Protein AF-G8TJG2-F1 (afdb_monomer_lite)

InterPro domains:
  IPR053842 Mobilization protein NikA-like [PF21983] (11-84)

Organism: Niastella koreensis (strain DSM 17620 / KACC 11465 / NBRC 106392 / GR20-10) (NCBI:txid700598)

pLDDT: mean 84.51, std 12.05, range [38.56, 97.81]

Foldseek 3Di:
DDDDDDDPVPDDPDDDDDDDDPVRVVVLCVVCVVVQHDSVQSCCCVVPVDDGPDRNQRPVSVLVVVLVVLVVLLVVLVVVQVVQQVVCVVVVHDRDGPVVSVVVNVVSVVVSVVSVVVVVVVVVPD

Structure (mmCIF, N/CA/C/O backbone):
data_AF-G8TJG2-F1
#
_entry.id   AF-G8TJG2-F1
#
loop_
_atom_site.group_PDB
_atom_site.id
_atom_site.type_symbol
_atom_site.label_atom_id
_atom_site.label_alt_id
_atom_site.label_comp_id
_atom_site.label_asym_id
_atom_site.label_entity_id
_atom_site.label_seq_id
_atom_site.pdbx_PDB_ins_code
_atom_site.Cartn_x
_atom_site.Cartn_y
_atom_site.Cartn_z
_atom_site.occupancy
_atom_site.B_iso_or_equiv
_atom_site.auth_seq_id
_atom_site.auth_comp_id
_atom_site.auth_asym_id
_atom_site.auth_atom_id
_atom_site.pdbx_PDB_model_num
ATOM 1 N N . MET A 1 1 ? -12.818 -5.438 -17.191 1.00 52.91 1 MET A N 1
ATOM 2 C CA . MET A 1 1 ? -14.215 -5.017 -17.452 1.00 52.91 1 MET A CA 1
ATOM 3 C C . MET A 1 1 ? -14.642 -3.986 -16.409 1.00 52.91 1 MET A C 1
ATOM 5 O O . MET A 1 1 ? -14.267 -4.161 -15.252 1.00 52.91 1 MET A O 1
ATOM 9 N N . PRO A 1 2 ? -15.375 -2.919 -16.771 1.00 50.09 2 PRO A N 1
ATOM 10 C CA . PRO A 1 2 ? -15.888 -1.941 -15.810 1.00 50.09 2 PRO A CA 1
ATOM 11 C C . PRO A 1 2 ? -16.964 -2.572 -14.91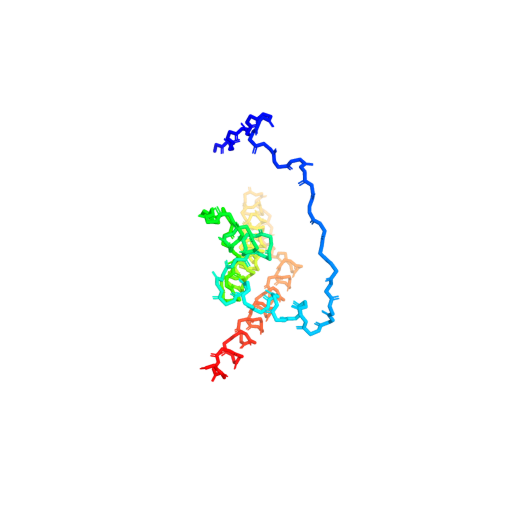9 1.00 50.09 2 PRO A C 1
ATOM 13 O O . PRO A 1 2 ? -17.775 -3.368 -15.389 1.00 50.09 2 PRO A O 1
ATOM 16 N N . ARG A 1 3 ? -16.999 -2.214 -13.631 1.00 64.50 3 ARG A N 1
ATOM 17 C CA . ARG A 1 3 ? -18.043 -2.693 -12.714 1.00 64.50 3 ARG A CA 1
ATOM 18 C C . ARG A 1 3 ? -19.400 -2.055 -13.077 1.00 64.50 3 ARG A C 1
ATOM 20 O O . ARG A 1 3 ? -19.438 -0.832 -13.231 1.00 64.50 3 ARG A O 1
ATOM 27 N N . PRO A 1 4 ? -20.506 -2.823 -13.152 1.00 76.94 4 PRO A N 1
ATOM 28 C CA . PRO A 1 4 ? -21.842 -2.279 -13.397 1.00 76.94 4 PRO A CA 1
ATOM 29 C C . PRO A 1 4 ? -22.214 -1.191 -12.381 1.00 76.94 4 PRO A C 1
ATOM 31 O O . PRO A 1 4 ? -21.943 -1.324 -11.182 1.00 76.94 4 PRO A O 1
ATOM 34 N N . ARG A 1 5 ? -22.834 -0.103 -12.854 1.00 70.69 5 ARG A N 1
ATOM 35 C CA . ARG A 1 5 ? -23.307 0.990 -11.992 1.00 70.69 5 ARG A CA 1
ATOM 36 C C . ARG A 1 5 ? -24.526 0.522 -11.192 1.00 70.69 5 ARG A C 1
ATOM 38 O O . ARG A 1 5 ? -25.422 -0.106 -11.741 1.00 70.69 5 ARG A O 1
ATOM 45 N N . LYS A 1 6 ? -24.576 0.845 -9.896 1.00 74.38 6 LYS A N 1
ATOM 46 C CA . LYS A 1 6 ? -25.753 0.564 -9.054 1.00 74.38 6 LYS A CA 1
ATOM 47 C C . LYS A 1 6 ? -26.956 1.407 -9.486 1.00 74.38 6 LYS A C 1
ATOM 49 O O . LYS A 1 6 ? -26.790 2.600 -9.747 1.00 74.38 6 LYS A O 1
ATOM 54 N N . HIS A 1 7 ? -28.150 0.810 -9.472 1.00 77.44 7 HIS A N 1
ATOM 55 C CA . HIS A 1 7 ? -29.415 1.532 -9.637 1.00 77.44 7 HIS A CA 1
ATOM 56 C C . HIS A 1 7 ? -29.604 2.593 -8.544 1.00 77.44 7 HIS A C 1
ATOM 58 O O . HIS A 1 7 ? -29.067 2.475 -7.441 1.00 77.44 7 HIS A O 1
ATOM 64 N N . HIS A 1 8 ? -30.368 3.647 -8.850 1.00 69.50 8 HIS A N 1
ATOM 65 C CA . HIS A 1 8 ? -30.545 4.791 -7.950 1.00 69.50 8 HIS A CA 1
ATOM 66 C C . HIS A 1 8 ? -31.189 4.401 -6.605 1.00 69.50 8 HIS A C 1
ATOM 68 O O . HIS A 1 8 ? -30.767 4.911 -5.570 1.00 69.50 8 HIS A O 1
ATOM 74 N N . THR A 1 9 ? -32.134 3.454 -6.616 1.00 73.25 9 THR A N 1
ATOM 75 C CA . THR A 1 9 ? -32.813 2.887 -5.434 1.00 73.25 9 THR A CA 1
ATOM 76 C C . THR A 1 9 ? -31.868 2.135 -4.499 1.00 73.25 9 THR A C 1
ATOM 78 O O . THR A 1 9 ? -32.108 2.062 -3.299 1.00 73.25 9 THR A O 1
ATOM 81 N N . ASP A 1 10 ? -30.755 1.628 -5.029 1.00 73.12 10 ASP A N 1
ATOM 82 C CA . ASP A 1 10 ? -29.746 0.861 -4.295 1.00 73.12 10 ASP A CA 1
ATOM 83 C C . ASP A 1 10 ? -28.623 1.735 -3.708 1.00 73.12 10 ASP A C 1
ATOM 85 O O . ASP A 1 10 ? -27.687 1.248 -3.052 1.00 73.12 10 ASP A O 1
ATOM 89 N N . ARG A 1 11 ? -28.672 3.050 -3.962 1.00 79.00 11 ARG A N 1
ATOM 90 C CA . ARG A 1 11 ? -27.707 4.009 -3.422 1.00 79.00 11 ARG A CA 1
ATOM 91 C C . ARG A 1 11 ? -28.132 4.436 -2.024 1.00 79.00 11 ARG A C 1
ATOM 93 O O . ARG A 1 11 ? -29.253 4.864 -1.778 1.00 79.00 11 ARG A O 1
ATOM 100 N N . ARG A 1 12 ? -27.182 4.382 -1.095 1.00 83.25 12 ARG A N 1
ATOM 101 C CA . ARG A 1 12 ? -27.368 4.862 0.277 1.00 83.25 12 ARG A CA 1
ATOM 102 C C . ARG A 1 12 ? -27.292 6.390 0.270 1.00 83.25 12 ARG A C 1
ATOM 104 O O . ARG A 1 12 ? -26.201 6.933 0.139 1.00 83.25 12 ARG A O 1
ATOM 111 N N . THR A 1 13 ? -28.440 7.058 0.351 1.00 87.62 13 THR A N 1
ATOM 112 C CA . THR A 1 13 ? -28.556 8.531 0.290 1.00 87.62 13 THR A CA 1
ATOM 113 C C . THR A 1 13 ? -28.922 9.173 1.629 1.00 87.62 13 THR A C 1
ATOM 115 O O . THR A 1 13 ? -28.721 10.371 1.801 1.00 87.62 13 THR A O 1
ATOM 118 N N . LYS A 1 14 ? -29.439 8.397 2.589 1.00 88.94 14 LYS A N 1
ATOM 119 C CA . LYS A 1 14 ? -29.809 8.872 3.930 1.00 88.94 14 LYS A CA 1
ATOM 120 C C . LYS A 1 14 ? -28.635 8.736 4.905 1.00 88.94 14 LYS A C 1
ATOM 122 O O . LYS A 1 14 ? -27.865 7.778 4.810 1.00 88.94 14 LYS A O 1
ATOM 127 N N . ARG A 1 15 ? -28.511 9.692 5.830 1.00 88.88 15 ARG A N 1
ATOM 128 C CA . ARG A 1 15 ? -27.489 9.725 6.888 1.00 88.88 15 ARG A CA 1
ATOM 129 C C . ARG A 1 15 ? -28.128 9.466 8.250 1.00 88.88 15 ARG A C 1
ATOM 131 O O . ARG A 1 15 ? -29.282 9.818 8.462 1.00 88.88 15 ARG A O 1
ATOM 138 N N . VAL A 1 16 ? -27.358 8.846 9.136 1.00 87.62 16 VAL A N 1
ATOM 139 C CA . VAL A 1 16 ? -27.671 8.675 10.557 1.00 87.62 16 VAL A CA 1
ATOM 140 C C . VAL A 1 16 ? -26.460 9.198 11.315 1.00 87.62 16 VAL A C 1
ATOM 142 O O . VAL A 1 16 ? -25.336 8.824 10.979 1.00 87.62 16 VAL A O 1
ATOM 145 N N . GLU A 1 17 ? -26.689 10.073 12.286 1.00 90.88 17 GLU A N 1
ATOM 146 C CA . GLU A 1 17 ? -25.648 10.681 13.115 1.00 90.88 17 GLU A CA 1
ATOM 147 C C . GLU A 1 17 ? -25.794 10.191 14.554 1.00 90.88 17 GLU A C 1
ATOM 149 O O . GLU A 1 17 ? -26.904 10.052 15.066 1.00 90.88 17 GLU A O 1
ATOM 154 N N . LEU A 1 18 ? -24.661 9.906 15.188 1.00 89.94 18 LEU A N 1
ATOM 155 C CA . LEU A 1 18 ? -24.565 9.430 16.563 1.00 89.94 18 LEU A CA 1
ATOM 156 C C . LEU A 1 18 ? -23.593 10.357 17.286 1.00 89.94 18 LEU A C 1
ATOM 158 O O . LEU A 1 18 ? -22.482 10.571 16.802 1.00 89.94 18 LEU A O 1
ATOM 162 N N . ARG A 1 19 ? -24.011 10.917 18.423 1.00 95.44 19 ARG A N 1
ATOM 163 C CA . ARG A 1 19 ? -23.088 11.605 19.331 1.00 95.44 19 ARG A CA 1
ATOM 164 C C . ARG A 1 19 ? -22.452 10.553 20.226 1.00 95.44 19 ARG A C 1
ATOM 166 O O . ARG A 1 19 ? -23.179 9.769 20.824 1.00 95.44 19 ARG A O 1
ATOM 173 N N . LEU A 1 20 ? -21.127 10.543 20.272 1.00 95.62 20 LEU A N 1
ATOM 174 C CA . LEU A 1 20 ? -20.326 9.598 21.040 1.00 95.62 20 LEU A CA 1
ATOM 175 C C . LEU A 1 20 ? -19.336 10.381 21.896 1.00 95.62 20 LEU A C 1
ATOM 177 O O . LEU A 1 20 ? -18.868 11.450 21.501 1.00 95.62 20 LEU A O 1
ATOM 181 N N . THR A 1 21 ? -19.008 9.830 23.052 1.00 97.81 21 THR A N 1
ATOM 182 C CA . THR A 1 21 ? -17.799 10.192 23.790 1.00 97.81 21 THR A CA 1
ATOM 183 C C . THR A 1 21 ? -16.559 9.647 23.073 1.00 97.81 21 THR A C 1
ATOM 185 O O . THR A 1 21 ? -16.649 8.712 22.273 1.00 97.81 21 THR A O 1
ATOM 188 N N . GLU A 1 22 ? -15.376 10.183 23.385 1.00 96.44 22 GLU A N 1
ATOM 189 C CA . GLU A 1 22 ? -14.108 9.698 22.811 1.00 96.44 22 GLU A CA 1
ATOM 190 C C . GLU A 1 22 ? -13.882 8.199 23.080 1.00 96.44 22 GLU A C 1
ATOM 192 O O . GLU A 1 22 ? -13.430 7.456 22.207 1.00 96.44 22 GLU A O 1
ATOM 197 N N . ALA A 1 23 ? -14.250 7.730 24.277 1.00 96.88 23 ALA A N 1
ATOM 198 C CA . ALA A 1 23 ? -14.123 6.326 24.658 1.00 96.88 23 ALA A CA 1
ATOM 199 C C . ALA A 1 23 ? -15.042 5.414 23.828 1.00 96.88 23 ALA A C 1
ATOM 201 O O . ALA A 1 23 ? -14.629 4.329 23.408 1.00 96.88 23 ALA A O 1
ATOM 202 N N . GLU A 1 24 ? -16.273 5.853 23.562 1.00 96.25 24 GLU A N 1
ATOM 203 C CA . GLU A 1 24 ? -17.226 5.114 22.730 1.00 96.25 24 GLU A CA 1
ATOM 204 C C . GLU A 1 24 ? -16.790 5.083 21.264 1.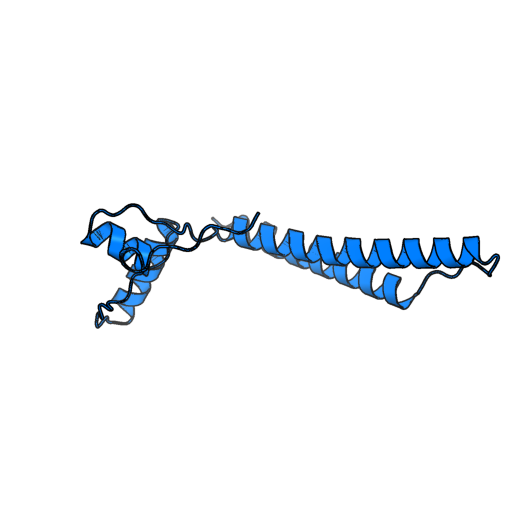00 96.25 24 GLU A C 1
ATOM 206 O O . GLU A 1 24 ? -16.872 4.032 20.627 1.00 96.25 24 GLU A O 1
ATOM 211 N N . GLU A 1 25 ? -16.272 6.195 20.732 1.00 95.38 25 GLU A N 1
ATOM 212 C CA . GLU A 1 25 ? -15.718 6.229 19.377 1.00 95.38 25 GLU A CA 1
ATOM 213 C C . GLU A 1 25 ? -14.530 5.265 19.244 1.00 95.38 25 GLU A C 1
ATOM 215 O O . GLU A 1 25 ? -14.494 4.445 18.322 1.00 95.38 25 GLU A O 1
ATOM 220 N N . ALA A 1 26 ? -13.587 5.296 20.189 1.00 94.50 26 ALA A N 1
ATOM 221 C CA . ALA A 1 26 ? -12.429 4.407 20.180 1.00 94.50 26 ALA A CA 1
ATOM 222 C C . ALA A 1 26 ? -12.838 2.926 20.261 1.00 94.50 26 ALA A C 1
ATOM 224 O O . ALA A 1 26 ? -12.321 2.090 19.511 1.00 94.50 26 ALA A O 1
ATOM 225 N N . ALA A 1 27 ? -13.797 2.592 21.131 1.00 95.31 27 ALA A N 1
ATOM 226 C CA . ALA A 1 27 ? -14.333 1.239 21.242 1.00 95.31 27 ALA A CA 1
ATOM 227 C C . ALA A 1 27 ? -15.005 0.785 19.937 1.00 95.31 27 ALA A C 1
ATOM 229 O O . ALA A 1 27 ? -14.764 -0.334 19.482 1.00 95.31 27 ALA A O 1
ATOM 230 N N . LEU A 1 28 ? -15.788 1.663 19.307 1.00 93.81 28 LEU A N 1
ATOM 231 C CA . LEU A 1 28 ? -16.474 1.394 18.046 1.00 93.81 28 LEU A CA 1
ATOM 232 C C . LEU A 1 28 ? -15.490 1.159 16.891 1.00 93.81 28 LEU A C 1
ATOM 234 O O . LEU A 1 28 ? -15.665 0.230 16.100 1.00 93.81 28 LEU A O 1
ATOM 238 N N . VAL A 1 29 ? -14.439 1.978 16.793 1.00 91.88 29 VAL A N 1
ATOM 239 C CA . VAL A 1 29 ? -13.383 1.822 15.782 1.00 91.88 29 VAL A CA 1
ATOM 240 C C . VAL A 1 29 ? -12.633 0.508 15.977 1.00 91.88 29 VAL A C 1
ATOM 242 O O . VAL A 1 29 ? -12.384 -0.192 14.993 1.00 91.88 29 VAL A O 1
ATOM 245 N N . ARG A 1 30 ? -12.305 0.158 17.227 1.00 90.69 30 ARG A N 1
ATOM 246 C CA . ARG A 1 30 ? -11.620 -1.094 17.563 1.00 90.69 30 ARG A CA 1
ATOM 247 C C . ARG A 1 30 ? -12.472 -2.309 17.202 1.00 90.69 30 ARG A C 1
ATOM 249 O O . ARG A 1 30 ? -12.028 -3.123 16.406 1.00 90.69 30 ARG A O 1
ATOM 256 N N . GLN A 1 31 ? -13.721 -2.369 17.666 1.00 91.19 31 GLN A N 1
ATOM 257 C CA . GLN A 1 31 ? -14.627 -3.484 17.359 1.00 91.19 31 GLN A CA 1
ATOM 258 C C . GLN A 1 31 ? -14.854 -3.653 15.852 1.00 91.19 31 GLN A C 1
ATOM 260 O O . GLN A 1 31 ? -14.853 -4.768 15.336 1.00 91.19 31 GLN A O 1
ATOM 265 N N . ALA A 1 32 ? -15.003 -2.548 15.115 1.00 89.19 32 ALA A N 1
ATOM 266 C CA . ALA A 1 32 ? -15.112 -2.611 13.663 1.00 89.19 32 ALA A CA 1
ATOM 267 C C . ALA A 1 32 ? -13.835 -3.168 13.010 1.00 89.19 32 ALA A C 1
ATOM 269 O O . ALA A 1 32 ? -13.931 -3.916 12.037 1.00 89.19 32 ALA A O 1
ATOM 270 N N . ALA A 1 33 ? -12.654 -2.809 13.524 1.00 85.56 33 ALA A N 1
ATOM 271 C CA . ALA A 1 33 ? -11.377 -3.316 13.034 1.00 85.56 33 ALA A CA 1
ATOM 272 C C . ALA A 1 33 ? -11.192 -4.811 13.332 1.00 85.56 33 ALA A C 1
ATOM 274 O O . ALA A 1 33 ? -10.780 -5.534 12.423 1.00 85.56 33 ALA A O 1
ATOM 275 N N . ASP A 1 34 ? -11.559 -5.263 14.533 1.00 84.25 34 ASP A N 1
ATOM 276 C CA . ASP A 1 34 ? -11.512 -6.672 14.949 1.00 84.25 34 ASP A CA 1
ATOM 277 C C . ASP A 1 34 ? -12.412 -7.543 14.051 1.00 84.25 34 ASP A C 1
ATOM 279 O O . ASP A 1 34 ? -12.019 -8.622 13.611 1.00 84.25 34 ASP A O 1
ATOM 283 N N . ASP A 1 35 ? -13.580 -7.020 13.660 1.00 82.81 35 ASP A N 1
ATOM 284 C CA . ASP A 1 35 ? -14.495 -7.658 12.704 1.00 82.81 35 ASP A CA 1
ATOM 285 C C . ASP A 1 35 ? -14.025 -7.556 11.230 1.00 82.81 35 ASP A C 1
ATOM 287 O O . ASP A 1 35 ? -14.664 -8.098 10.318 1.00 82.81 35 ASP A O 1
ATOM 291 N N . GLY A 1 36 ? -12.935 -6.831 10.953 1.00 80.31 36 GLY A N 1
ATOM 292 C CA . GLY A 1 36 ? -12.434 -6.571 9.601 1.00 80.31 36 GLY A CA 1
ATOM 293 C C . GLY A 1 36 ? -13.364 -5.688 8.759 1.00 80.31 36 GLY A C 1
ATOM 294 O O . GLY A 1 36 ? -13.373 -5.774 7.525 1.00 80.31 36 GLY A O 1
ATOM 295 N N . LEU A 1 37 ? -14.177 -4.848 9.399 1.00 85.31 37 LEU A N 1
ATOM 296 C CA . LEU A 1 37 ? -15.204 -4.014 8.780 1.00 85.31 37 LEU A CA 1
ATOM 297 C C . LEU A 1 37 ? -14.847 -2.525 8.833 1.00 85.31 37 LEU A C 1
ATOM 299 O O . LEU A 1 37 ? -14.014 -2.057 9.605 1.00 85.31 37 LEU A O 1
ATOM 303 N N . SER A 1 38 ? -15.502 -1.738 7.979 1.00 87.06 38 SER A N 1
ATOM 304 C CA . SER A 1 38 ? -15.583 -0.293 8.224 1.00 87.06 38 SER A CA 1
ATOM 305 C C . SER A 1 38 ? -16.560 -0.016 9.368 1.00 87.06 38 SER A C 1
ATOM 307 O O . SER A 1 38 ? -17.515 -0.771 9.542 1.00 87.06 38 SER A O 1
ATOM 309 N N . VAL A 1 39 ? -16.389 1.099 10.086 1.00 89.06 39 VAL A N 1
ATOM 310 C CA . VAL A 1 39 ? -17.313 1.519 11.159 1.00 89.06 39 VAL A CA 1
ATOM 311 C C . VAL A 1 39 ? -18.763 1.544 10.662 1.00 89.06 39 VAL A C 1
ATOM 313 O O . VAL A 1 39 ? -19.655 0.989 11.293 1.00 89.06 39 VAL A O 1
ATOM 316 N N . SER A 1 40 ? -19.010 2.090 9.467 1.00 88.19 40 SER A N 1
ATOM 317 C CA . SER A 1 40 ? -20.357 2.120 8.888 1.00 88.19 40 SER A CA 1
ATOM 318 C C . SER A 1 40 ? -20.908 0.737 8.526 1.00 88.19 40 SER A C 1
ATOM 320 O O . SER A 1 40 ? -22.124 0.554 8.537 1.00 88.19 40 SER A O 1
ATOM 322 N N . ASP A 1 41 ? -20.059 -0.223 8.152 1.00 88.06 41 ASP A N 1
ATOM 323 C CA . ASP A 1 41 ? -20.487 -1.602 7.894 1.00 88.06 41 ASP A CA 1
ATOM 324 C C . ASP A 1 41 ? -20.721 -2.372 9.198 1.00 88.06 41 ASP A C 1
ATOM 326 O O . ASP A 1 41 ? -21.690 -3.125 9.264 1.00 88.06 41 ASP A O 1
ATOM 330 N N . PHE A 1 42 ? -19.912 -2.126 10.233 1.00 90.12 42 PHE A N 1
ATOM 331 C CA . PHE A 1 42 ? -20.101 -2.670 11.576 1.00 90.12 42 PHE A CA 1
ATOM 332 C C . PHE A 1 42 ? -21.427 -2.199 12.185 1.00 90.12 42 PHE A C 1
ATOM 334 O O . PHE A 1 42 ? -22.278 -3.028 12.500 1.00 90.12 42 PHE A O 1
ATOM 341 N N . ILE A 1 43 ? -21.678 -0.882 12.218 1.00 90.69 43 ILE A N 1
ATOM 342 C CA . ILE A 1 43 ? -22.952 -0.317 12.700 1.00 90.69 43 ILE A CA 1
ATOM 343 C C . ILE A 1 43 ? -24.127 -0.898 11.913 1.00 90.69 43 ILE A C 1
ATOM 345 O O . ILE A 1 43 ? -25.153 -1.247 12.482 1.00 90.69 43 ILE A O 1
ATOM 349 N N . ARG A 1 44 ? -24.004 -1.033 10.588 1.00 88.94 44 ARG A N 1
ATOM 350 C CA . ARG A 1 44 ? -25.098 -1.558 9.762 1.00 88.94 44 ARG A CA 1
ATOM 351 C C . ARG A 1 44 ? -25.358 -3.042 10.002 1.00 88.94 44 ARG A C 1
ATOM 353 O O . ARG A 1 44 ? -26.513 -3.460 9.953 1.00 88.94 44 ARG A O 1
ATOM 360 N N . LYS A 1 45 ? -24.302 -3.826 10.220 1.00 88.94 45 LYS A N 1
ATOM 361 C CA . LYS A 1 45 ? -24.401 -5.236 10.604 1.00 88.94 45 LYS A CA 1
ATOM 362 C C . LYS A 1 45 ? -25.107 -5.351 11.955 1.00 88.94 45 LYS A C 1
ATOM 364 O O . LYS A 1 45 ? -26.072 -6.100 12.041 1.00 88.94 45 LYS A O 1
ATOM 369 N N . ALA A 1 46 ? -24.693 -4.560 12.944 1.00 88.38 46 ALA A N 1
ATOM 370 C CA . ALA A 1 46 ? -25.277 -4.555 14.283 1.00 88.38 46 ALA A CA 1
ATOM 371 C C . ALA A 1 46 ? -26.740 -4.073 14.296 1.00 88.38 46 ALA A C 1
ATOM 373 O O . ALA A 1 46 ? -27.601 -4.740 14.853 1.00 88.38 46 ALA A O 1
ATOM 374 N N . ALA A 1 47 ? -27.042 -2.951 13.638 1.00 90.00 47 ALA A N 1
ATOM 375 C CA . ALA A 1 47 ? -28.361 -2.319 13.701 1.00 90.00 47 ALA A CA 1
ATOM 376 C C . ALA A 1 47 ? -29.401 -2.938 12.753 1.00 90.00 47 ALA A C 1
ATOM 378 O O . ALA A 1 47 ? -30.590 -2.895 13.045 1.00 90.00 47 ALA A O 1
ATOM 379 N N . LEU A 1 48 ? -28.986 -3.461 11.592 1.00 89.06 48 LEU A N 1
ATOM 380 C CA . LEU A 1 48 ? -29.908 -3.919 10.539 1.00 89.06 48 LEU A CA 1
ATOM 381 C C . LEU A 1 48 ? -29.729 -5.396 10.155 1.00 89.06 48 LEU A C 1
ATOM 383 O O . LEU A 1 48 ? -30.355 -5.840 9.193 1.00 89.06 48 LEU A O 1
ATOM 387 N N . GLY A 1 49 ? -28.813 -6.134 10.794 1.00 81.56 49 GLY A N 1
ATOM 388 C CA . GLY A 1 49 ? -28.496 -7.524 10.433 1.00 81.56 49 GLY A CA 1
ATOM 389 C C . GLY A 1 49 ? -27.947 -7.697 9.008 1.00 81.56 49 GLY A C 1
ATOM 390 O O . GLY A 1 49 ? -27.945 -8.800 8.462 1.00 81.56 49 GLY A O 1
ATOM 391 N N . LYS A 1 50 ? -27.511 -6.612 8.348 1.00 77.00 50 LYS A N 1
ATOM 392 C CA . LYS A 1 50 ? -27.109 -6.649 6.931 1.00 77.00 50 LYS A CA 1
ATOM 393 C C . LYS A 1 50 ? -25.672 -7.135 6.771 1.00 77.00 50 LYS A C 1
ATOM 395 O O . LYS A 1 50 ? -24.770 -6.674 7.466 1.00 77.00 50 LYS A O 1
ATOM 400 N N . LYS A 1 51 ? -25.441 -7.993 5.770 1.00 69.44 51 LYS A N 1
ATOM 401 C CA . LYS A 1 51 ? -24.095 -8.451 5.397 1.00 69.44 51 LYS A CA 1
ATOM 402 C C . LYS A 1 51 ? -23.221 -7.260 4.947 1.00 69.44 51 LYS A C 1
ATOM 404 O O . LYS A 1 51 ? -23.640 -6.509 4.058 1.00 69.44 51 LYS A O 1
ATOM 409 N N . PRO A 1 52 ? -22.024 -7.077 5.533 1.00 66.94 52 PRO A N 1
ATOM 410 C CA . PRO A 1 52 ? -21.066 -6.057 5.113 1.00 66.94 52 PRO A CA 1
ATOM 411 C C . PRO A 1 52 ? -20.651 -6.203 3.651 1.00 66.94 52 PRO A C 1
ATOM 413 O O . PRO A 1 52 ? -20.543 -7.315 3.137 1.00 66.94 52 PRO A O 1
ATOM 416 N N . VAL A 1 53 ? -20.400 -5.077 2.982 1.00 65.31 53 VAL A N 1
ATOM 417 C CA . VAL A 1 53 ? -20.004 -5.049 1.561 1.00 65.31 53 VAL A CA 1
ATOM 418 C C . VAL A 1 53 ? -18.499 -4.815 1.422 1.00 65.31 53 VAL A C 1
ATOM 420 O O . VAL A 1 53 ? -17.917 -5.169 0.397 1.00 65.31 53 VAL A O 1
ATOM 423 N N . VAL A 1 54 ? -17.860 -4.232 2.440 1.00 62.62 54 VAL A N 1
ATOM 424 C CA . VAL A 1 54 ? -16.452 -3.844 2.402 1.00 62.62 54 VAL A CA 1
ATOM 425 C C . VAL A 1 54 ? -15.719 -4.464 3.584 1.00 62.62 54 VAL A C 1
ATOM 427 O O . VAL A 1 54 ? -15.868 -4.031 4.724 1.00 62.62 54 VAL A O 1
ATOM 430 N N . ARG A 1 55 ? -14.881 -5.463 3.293 1.00 61.00 55 ARG A N 1
ATOM 431 C CA . ARG A 1 55 ? -13.847 -5.908 4.230 1.00 61.00 55 ARG A CA 1
ATOM 432 C C . ARG A 1 55 ? -12.708 -4.897 4.182 1.00 61.00 55 ARG A C 1
ATOM 434 O O . ARG A 1 55 ? -12.136 -4.679 3.109 1.00 61.00 55 ARG A O 1
ATOM 441 N N . LYS A 1 56 ? -12.396 -4.261 5.311 1.00 64.56 56 LYS A N 1
ATOM 442 C CA . LYS A 1 56 ? -11.179 -3.454 5.439 1.00 64.56 56 LYS A CA 1
ATOM 443 C C . LYS A 1 56 ? -9.998 -4.414 5.250 1.00 64.56 56 LYS A C 1
ATOM 445 O O . LYS A 1 56 ? -10.046 -5.551 5.715 1.00 64.56 56 LYS A O 1
ATOM 450 N N . ALA A 1 57 ? -8.979 -4.014 4.491 1.00 63.59 57 ALA A N 1
ATOM 451 C CA . ALA A 1 57 ? -7.772 -4.830 4.403 1.00 63.59 57 ALA A CA 1
ATOM 452 C C . ALA A 1 57 ? -7.176 -4.946 5.814 1.00 63.59 57 ALA A C 1
ATOM 454 O O . ALA A 1 57 ? -7.049 -3.925 6.493 1.00 63.59 57 ALA A O 1
ATOM 455 N N . THR A 1 58 ? -6.840 -6.165 6.246 1.00 75.56 58 THR A N 1
ATOM 456 C CA . THR A 1 58 ? -6.074 -6.366 7.482 1.00 75.56 58 THR A CA 1
ATOM 457 C C . THR A 1 58 ? -4.767 -5.566 7.402 1.00 75.56 58 THR A C 1
ATOM 459 O O . THR A 1 58 ? -4.307 -5.275 6.289 1.00 75.56 58 THR A O 1
ATOM 462 N N . PRO A 1 59 ? -4.152 -5.186 8.536 1.00 75.00 59 PRO A N 1
ATOM 463 C CA . PRO A 1 59 ? -2.867 -4.483 8.532 1.00 75.00 59 PRO A CA 1
ATOM 464 C C . PRO A 1 59 ? -1.815 -5.182 7.658 1.00 75.00 59 PRO A C 1
ATOM 466 O O . PRO A 1 59 ? -1.140 -4.532 6.860 1.00 75.00 59 PRO A O 1
ATOM 469 N N . GLU A 1 60 ? -1.766 -6.513 7.718 1.00 76.69 60 GLU A N 1
ATOM 470 C CA . GLU A 1 60 ? -0.921 -7.372 6.880 1.00 76.69 60 GLU A CA 1
ATOM 471 C C . GLU A 1 60 ? -1.248 -7.230 5.392 1.00 76.69 60 GLU A C 1
ATOM 473 O O . GLU A 1 60 ? -0.365 -6.992 4.571 1.00 76.69 60 GLU A O 1
ATOM 478 N N . ARG A 1 61 ? -2.532 -7.313 5.018 1.00 78.50 61 ARG A N 1
ATOM 479 C CA . ARG A 1 61 ? -2.958 -7.176 3.620 1.00 78.50 61 ARG A CA 1
ATOM 480 C C . ARG A 1 61 ? -2.673 -5.774 3.083 1.00 78.50 61 ARG A C 1
ATOM 482 O O . ARG A 1 61 ? -2.326 -5.627 1.914 1.00 78.50 61 ARG A O 1
ATOM 489 N N . ALA A 1 62 ? -2.801 -4.745 3.917 1.00 80.69 62 ALA A N 1
ATOM 490 C CA . ALA A 1 62 ? -2.439 -3.380 3.556 1.00 80.69 62 ALA A CA 1
ATOM 491 C C . ALA A 1 62 ? -0.921 -3.227 3.355 1.00 80.69 62 ALA A C 1
ATOM 493 O O . ALA A 1 62 ? -0.503 -2.591 2.387 1.00 80.69 62 ALA A O 1
ATOM 494 N N . ALA A 1 63 ? -0.105 -3.834 4.222 1.00 83.81 63 ALA A N 1
ATOM 495 C CA . ALA A 1 63 ? 1.348 -3.885 4.067 1.00 83.81 63 ALA A CA 1
ATOM 496 C C . ALA A 1 63 ? 1.753 -4.628 2.783 1.00 83.81 63 ALA A C 1
ATOM 498 O O . ALA A 1 63 ? 2.576 -4.131 2.019 1.00 83.81 63 ALA A O 1
ATOM 499 N N . PHE A 1 64 ? 1.101 -5.753 2.481 1.00 85.19 64 PHE A N 1
ATOM 500 C CA . PHE A 1 64 ? 1.339 -6.523 1.261 1.00 85.19 64 PHE A CA 1
ATOM 501 C C . PHE A 1 64 ? 1.018 -5.722 -0.009 1.00 85.19 64 PHE A C 1
ATOM 503 O O . PHE A 1 64 ? 1.822 -5.679 -0.937 1.00 85.19 64 PHE A O 1
ATOM 510 N N . ILE A 1 65 ? -0.120 -5.017 -0.039 1.00 85.69 65 ILE A N 1
ATOM 511 C CA . ILE A 1 65 ? -0.481 -4.136 -1.163 1.00 85.69 65 ILE A CA 1
ATOM 512 C C . ILE A 1 65 ? 0.570 -3.032 -1.357 1.00 85.69 65 ILE A C 1
ATOM 514 O O . ILE A 1 65 ? 0.939 -2.736 -2.494 1.00 85.69 65 ILE A O 1
ATOM 518 N N . LYS A 1 66 ? 1.074 -2.434 -0.268 1.00 88.00 66 LYS A N 1
ATOM 519 C CA . LYS A 1 66 ? 2.149 -1.431 -0.339 1.00 88.00 66 LYS A CA 1
ATOM 520 C C . LYS A 1 66 ? 3.448 -2.027 -0.886 1.00 88.00 66 LYS A C 1
ATOM 522 O O . LYS A 1 66 ? 4.031 -1.441 -1.793 1.00 88.00 66 LYS A O 1
ATOM 527 N N . GLY A 1 67 ? 3.843 -3.208 -0.407 1.00 91.31 67 GLY A N 1
ATOM 528 C CA . GLY A 1 67 ? 5.022 -3.922 -0.900 1.00 91.31 67 GLY A CA 1
ATOM 529 C C . GLY A 1 67 ? 4.936 -4.242 -2.395 1.00 91.31 67 GLY A C 1
ATOM 530 O O . GLY A 1 67 ? 5.887 -3.996 -3.132 1.00 91.31 67 GLY A O 1
ATOM 531 N N . LEU A 1 68 ? 3.772 -4.693 -2.880 1.00 90.12 68 LEU A N 1
ATOM 532 C CA . LEU A 1 68 ? 3.547 -4.917 -4.314 1.00 90.12 68 LEU A CA 1
ATOM 533 C C . LEU A 1 68 ? 3.669 -3.629 -5.140 1.00 90.12 68 LEU A C 1
ATOM 535 O O . LEU A 1 68 ? 4.220 -3.655 -6.240 1.00 90.12 68 LEU A O 1
ATOM 539 N N . ALA A 1 69 ? 3.177 -2.499 -4.628 1.00 90.50 69 ALA A N 1
ATOM 540 C CA . ALA A 1 69 ? 3.293 -1.217 -5.319 1.00 90.50 69 ALA A CA 1
ATOM 541 C C . ALA A 1 69 ? 4.753 -0.735 -5.409 1.00 90.50 69 ALA A C 1
ATOM 543 O O . ALA A 1 69 ? 5.176 -0.231 -6.449 1.00 90.50 69 ALA A O 1
ATOM 544 N N . GLU A 1 70 ? 5.534 -0.906 -4.340 1.00 92.69 70 GLU A N 1
ATOM 545 C CA . GLU A 1 70 ? 6.971 -0.605 -4.316 1.00 92.69 70 GLU A CA 1
ATOM 546 C C . GLU A 1 70 ? 7.757 -1.508 -5.275 1.00 92.69 70 GLU A C 1
ATOM 548 O O . GLU A 1 70 ? 8.573 -1.011 -6.053 1.00 92.69 70 GLU A O 1
ATOM 553 N N . LEU A 1 71 ? 7.437 -2.804 -5.313 1.00 93.06 71 LEU A N 1
ATOM 554 C CA . LEU A 1 71 ? 8.010 -3.740 -6.280 1.00 93.06 71 LEU A CA 1
ATOM 555 C C . LEU A 1 71 ? 7.675 -3.355 -7.730 1.00 93.06 71 LEU A C 1
ATOM 557 O O . LEU A 1 71 ? 8.539 -3.415 -8.603 1.00 93.06 71 LEU A O 1
ATOM 561 N N . GLY A 1 72 ? 6.451 -2.889 -7.989 1.00 92.62 72 GLY A N 1
ATOM 562 C CA . GLY A 1 72 ? 6.049 -2.388 -9.305 1.00 92.62 72 GLY A CA 1
ATOM 563 C C . GLY A 1 72 ? 6.894 -1.202 -9.787 1.00 92.62 72 GLY A C 1
ATOM 564 O O . GLY A 1 72 ? 7.242 -1.135 -10.966 1.00 92.62 72 GLY A O 1
ATOM 565 N N . LYS A 1 73 ? 7.294 -0.296 -8.882 1.00 92.69 73 LYS A N 1
ATOM 566 C CA . LYS A 1 73 ? 8.203 0.817 -9.214 1.00 92.69 73 LYS A CA 1
ATOM 567 C C . LYS A 1 73 ? 9.591 0.315 -9.610 1.00 92.69 73 LYS A C 1
ATOM 569 O O . LYS A 1 73 ? 10.142 0.785 -10.601 1.00 92.69 73 LYS A O 1
ATOM 574 N N . ILE A 1 74 ? 10.123 -0.666 -8.880 1.00 94.69 74 ILE A N 1
ATOM 575 C CA . ILE A 1 74 ? 11.409 -1.306 -9.201 1.00 94.69 74 ILE A CA 1
ATOM 576 C C . ILE A 1 74 ? 11.338 -1.944 -10.593 1.00 94.69 74 ILE A C 1
ATOM 578 O O . ILE A 1 74 ? 12.188 -1.668 -11.435 1.00 94.69 74 ILE A O 1
ATOM 582 N N . GLY A 1 75 ? 10.289 -2.725 -10.867 1.00 94.06 75 GLY A N 1
ATOM 583 C CA . GLY A 1 75 ? 10.078 -3.340 -12.179 1.00 94.06 75 GLY A CA 1
ATOM 584 C C . GLY A 1 75 ? 9.980 -2.315 -13.313 1.00 94.06 75 GLY A C 1
ATOM 585 O O . GLY A 1 75 ? 10.571 -2.515 -14.371 1.00 94.06 75 GLY A O 1
ATOM 586 N N . SER A 1 76 ? 9.300 -1.185 -13.085 1.00 95.81 76 SER A N 1
ATOM 587 C CA . SER A 1 76 ? 9.238 -0.083 -14.054 1.00 95.81 76 SER A CA 1
ATOM 588 C C . SER A 1 76 ? 10.624 0.482 -14.371 1.00 95.81 76 SER A C 1
ATOM 590 O O . SER A 1 76 ? 10.954 0.645 -15.544 1.00 95.81 76 SER A O 1
ATOM 592 N N . ASN A 1 77 ? 11.449 0.751 -13.355 1.00 94.19 77 ASN A N 1
ATOM 593 C CA . ASN A 1 77 ? 12.799 1.275 -13.568 1.00 94.19 77 ASN A CA 1
ATOM 594 C C . ASN A 1 77 ? 13.678 0.269 -14.324 1.00 94.19 77 ASN A C 1
ATOM 596 O O . ASN A 1 77 ? 14.351 0.640 -15.282 1.00 94.19 77 ASN A O 1
ATOM 600 N N . VAL A 1 78 ? 13.617 -1.016 -13.956 1.00 93.88 78 VAL A N 1
ATOM 601 C CA . VAL A 1 78 ? 14.340 -2.093 -14.653 1.00 93.88 78 VAL A CA 1
ATOM 602 C C . VAL A 1 78 ? 13.914 -2.184 -16.120 1.00 93.88 78 VAL A C 1
ATOM 604 O O . VAL A 1 78 ? 14.763 -2.286 -17.003 1.00 93.88 78 VAL A O 1
ATOM 607 N N . ASN A 1 79 ? 12.616 -2.079 -16.407 1.00 95.62 79 ASN A N 1
ATOM 608 C CA . ASN A 1 79 ? 12.115 -2.090 -17.779 1.00 95.62 79 ASN A CA 1
ATOM 609 C C . ASN A 1 79 ? 12.595 -0.872 -18.588 1.00 95.62 79 ASN A C 1
ATOM 611 O O . ASN A 1 79 ? 12.885 -0.993 -19.776 1.00 95.62 79 ASN A O 1
ATOM 615 N N . GLN A 1 80 ? 12.711 0.299 -17.956 1.00 93.69 80 GLN A N 1
ATOM 616 C CA . GLN A 1 80 ? 13.264 1.495 -18.599 1.00 93.69 80 GLN A CA 1
ATOM 617 C C . GLN A 1 80 ? 14.759 1.337 -18.904 1.00 93.69 80 GLN A C 1
ATOM 619 O O . GLN A 1 80 ? 15.181 1.690 -20.003 1.00 93.69 80 GLN A O 1
ATOM 624 N N . ILE A 1 81 ? 15.535 0.739 -17.991 1.00 92.75 81 ILE A N 1
ATOM 625 C CA . ILE A 1 81 ? 16.947 0.400 -18.231 1.00 92.75 81 ILE A CA 1
ATOM 626 C C . ILE A 1 81 ? 17.062 -0.562 -19.415 1.00 92.75 81 ILE A C 1
ATOM 628 O O . ILE A 1 81 ? 17.792 -0.282 -20.360 1.00 92.75 81 ILE A O 1
ATOM 632 N N . ALA A 1 82 ? 16.302 -1.660 -19.409 1.00 92.62 82 ALA A N 1
ATOM 633 C CA . ALA A 1 82 ? 16.316 -2.632 -20.500 1.00 92.62 82 ALA A CA 1
ATOM 634 C C . ALA A 1 82 ? 15.952 -1.986 -21.847 1.00 92.62 82 ALA A C 1
ATOM 636 O O . ALA A 1 82 ? 16.597 -2.245 -22.861 1.00 92.62 82 ALA A O 1
ATOM 637 N N . LYS A 1 83 ? 14.946 -1.102 -21.859 1.00 92.38 83 LYS A N 1
ATOM 638 C CA . LYS A 1 83 ? 14.547 -0.369 -23.062 1.00 92.38 83 LYS A CA 1
ATOM 639 C C . LYS A 1 83 ? 15.654 0.556 -23.571 1.00 92.38 83 LYS A C 1
ATOM 641 O O . LYS A 1 83 ? 15.873 0.582 -24.779 1.00 92.38 83 LYS A O 1
ATOM 646 N N . ALA A 1 84 ? 16.333 1.291 -22.689 1.00 90.69 84 ALA A N 1
ATOM 647 C CA 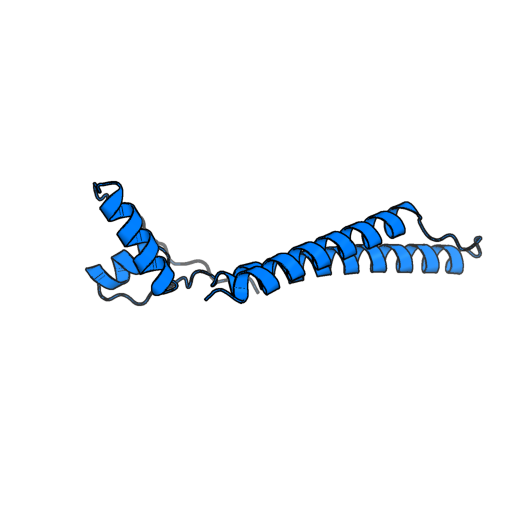. ALA A 1 84 ? 17.455 2.151 -23.066 1.00 90.69 84 ALA A CA 1
ATOM 648 C C . ALA A 1 84 ? 18.579 1.325 -23.710 1.00 90.69 84 ALA A C 1
ATOM 650 O O . ALA A 1 84 ? 18.957 1.593 -24.843 1.00 90.69 84 ALA A O 1
ATOM 651 N N . LEU A 1 85 ? 18.986 0.226 -23.066 1.00 90.94 85 LEU A N 1
ATOM 652 C CA . LEU A 1 85 ? 20.035 -0.661 -23.581 1.00 90.94 85 LEU A CA 1
ATOM 653 C C . LEU A 1 85 ? 19.680 -1.287 -24.935 1.00 90.94 85 LEU A C 1
ATOM 655 O O . LEU A 1 85 ? 20.514 -1.337 -25.835 1.00 90.94 85 LEU A O 1
ATOM 659 N N . ASN A 1 86 ? 18.433 -1.733 -25.106 1.00 90.94 86 ASN A N 1
ATOM 660 C CA . ASN A 1 86 ? 17.962 -2.264 -26.385 1.00 90.94 86 ASN A CA 1
ATOM 661 C C . ASN A 1 86 ? 17.930 -1.187 -27.480 1.00 90.94 86 ASN A C 1
ATOM 663 O O . ASN A 1 86 ? 18.140 -1.503 -28.649 1.00 90.94 86 ASN A O 1
ATOM 667 N N . THR A 1 87 ? 17.662 0.069 -27.112 1.00 90.00 87 THR A N 1
ATOM 668 C CA . THR A 1 87 ? 17.655 1.201 -28.049 1.00 90.00 87 THR A CA 1
ATOM 669 C C . THR A 1 87 ? 19.073 1.524 -28.506 1.00 90.00 87 THR A C 1
ATOM 671 O O . THR A 1 87 ? 19.301 1.611 -29.710 1.00 90.00 87 THR A O 1
ATOM 674 N N . ASP A 1 88 ? 20.028 1.607 -27.577 1.00 89.94 88 ASP A N 1
ATOM 675 C CA . ASP A 1 88 ? 21.442 1.839 -27.893 1.00 89.94 88 ASP A CA 1
ATOM 676 C C . ASP A 1 88 ? 21.991 0.729 -28.801 1.00 89.94 88 ASP A C 1
ATOM 678 O O . ASP A 1 88 ? 22.639 1.005 -29.813 1.00 89.94 88 ASP A O 1
ATOM 682 N N . LEU A 1 89 ? 21.663 -0.532 -28.488 1.00 88.94 89 LEU A N 1
ATOM 683 C CA . LEU A 1 89 ? 22.062 -1.691 -29.284 1.00 88.94 89 LEU A CA 1
ATOM 684 C C . LEU A 1 89 ? 21.493 -1.634 -30.710 1.00 88.94 89 LEU A C 1
ATOM 686 O O . LEU A 1 89 ? 22.223 -1.867 -31.672 1.00 88.94 89 LEU A O 1
ATOM 690 N N . ALA A 1 90 ? 20.203 -1.310 -30.852 1.00 89.12 90 ALA A N 1
ATOM 691 C CA . ALA A 1 90 ? 19.540 -1.202 -32.151 1.00 89.12 90 ALA A CA 1
ATOM 692 C C . ALA A 1 90 ? 20.056 -0.020 -32.987 1.00 89.12 90 ALA A C 1
ATOM 694 O O . ALA A 1 90 ? 20.065 -0.092 -34.213 1.00 89.12 90 ALA A O 1
ATOM 695 N N . ALA A 1 91 ? 20.498 1.055 -32.334 1.00 90.75 91 ALA A N 1
ATOM 696 C CA . ALA A 1 91 ? 21.065 2.231 -32.983 1.00 90.75 91 ALA A CA 1
ATOM 697 C C . ALA A 1 91 ? 22.569 2.095 -33.298 1.00 90.75 91 ALA A C 1
ATOM 699 O O . ALA A 1 91 ? 23.166 3.053 -33.789 1.00 90.75 91 ALA A O 1
ATOM 700 N N . HIS A 1 92 ? 23.191 0.943 -32.999 1.00 86.31 92 HIS A N 1
ATOM 701 C CA . HIS A 1 92 ? 24.648 0.747 -33.041 1.00 86.31 92 HIS A CA 1
ATOM 702 C C . HIS A 1 92 ? 25.423 1.834 -32.274 1.00 86.31 92 HIS A C 1
ATOM 704 O O . HIS A 1 92 ? 26.546 2.193 -32.630 1.00 86.31 92 HIS A O 1
ATOM 710 N N . GLN A 1 93 ? 24.808 2.375 -31.223 1.00 83.38 93 GLN A N 1
ATOM 711 C CA . GLN A 1 93 ? 25.428 3.348 -30.338 1.00 83.38 93 GLN A CA 1
ATOM 712 C C . GLN A 1 93 ? 26.234 2.634 -29.254 1.00 83.38 93 GLN A C 1
ATOM 714 O O . GLN A 1 93 ? 26.082 1.436 -29.001 1.00 83.38 93 GLN A O 1
ATOM 719 N N . GLN A 1 94 ? 27.116 3.385 -28.600 1.00 87.00 94 GLN A N 1
ATOM 720 C CA . GLN A 1 94 ? 27.797 2.891 -27.415 1.00 87.00 94 GLN A CA 1
ATOM 721 C C . GLN A 1 94 ? 26.758 2.612 -26.324 1.00 87.00 94 GLN A C 1
ATOM 723 O O . GLN A 1 94 ? 26.067 3.525 -25.884 1.00 87.00 94 GLN A O 1
ATOM 728 N N . ILE A 1 95 ? 26.672 1.352 -25.893 1.00 85.88 95 ILE A N 1
ATOM 729 C CA . ILE A 1 95 ? 25.751 0.920 -24.840 1.00 85.88 95 ILE A CA 1
ATOM 730 C C . ILE A 1 95 ? 26.059 1.695 -23.559 1.00 85.88 95 ILE A C 1
ATOM 732 O O . ILE A 1 95 ? 27.162 1.585 -23.016 1.00 85.88 95 ILE A O 1
ATOM 736 N N . SER A 1 96 ? 25.074 2.439 -23.061 1.00 85.88 96 SER A N 1
ATOM 737 C CA . SER A 1 96 ? 25.181 3.187 -21.816 1.00 85.88 96 SER A CA 1
ATOM 738 C C . SER A 1 96 ? 24.036 2.822 -20.881 1.00 85.88 96 SER A C 1
ATOM 740 O O . SER A 1 96 ? 22.862 2.847 -21.245 1.00 85.88 96 SER A O 1
ATOM 742 N N . VAL A 1 97 ? 24.365 2.469 -19.638 1.00 86.12 97 VAL A N 1
ATOM 743 C CA . VAL A 1 97 ? 23.339 2.215 -18.624 1.00 86.12 97 VAL A CA 1
ATOM 744 C C . VAL A 1 97 ? 22.936 3.553 -17.998 1.00 86.12 97 VAL A C 1
ATOM 746 O O . VAL A 1 97 ? 23.804 4.239 -17.453 1.00 86.12 97 VAL A O 1
ATOM 749 N N . PRO A 1 98 ? 21.645 3.937 -18.001 1.00 89.19 98 PRO A N 1
ATOM 750 C CA . PRO A 1 98 ? 21.219 5.191 -17.388 1.00 89.19 98 PRO A CA 1
ATOM 751 C C . PRO A 1 98 ? 21.459 5.179 -15.868 1.00 89.19 98 PRO A C 1
ATOM 753 O O . PRO A 1 98 ? 20.752 4.505 -15.110 1.00 89.19 98 PRO A O 1
ATOM 756 N N . SER A 1 99 ? 22.457 5.937 -15.409 1.00 88.94 99 SER A N 1
ATOM 757 C CA . SER A 1 99 ? 22.898 5.973 -14.004 1.00 88.94 99 SER A CA 1
ATOM 758 C C . SER A 1 99 ? 21.813 6.472 -13.043 1.00 88.94 99 SER A C 1
ATOM 760 O O . SER A 1 99 ? 21.713 6.002 -11.905 1.00 88.94 99 SER A O 1
ATOM 762 N N . GLU A 1 100 ? 20.947 7.371 -13.512 1.00 91.06 100 GLU A N 1
ATOM 763 C CA . GLU A 1 100 ? 19.783 7.866 -12.773 1.00 91.06 100 GLU A CA 1
ATOM 764 C C . GLU A 1 100 ? 18.788 6.740 -12.472 1.00 91.06 100 GLU A C 1
ATOM 766 O O . GLU A 1 100 ? 18.340 6.589 -11.334 1.00 91.06 100 GLU A O 1
ATOM 771 N N . LEU A 1 101 ? 18.495 5.887 -13.462 1.00 91.00 101 LEU A N 1
ATOM 772 C CA . LEU A 1 101 ? 17.596 4.747 -13.283 1.00 91.00 101 LEU A CA 1
ATOM 773 C C . LEU A 1 101 ? 18.215 3.680 -12.383 1.00 91.00 101 LEU A C 1
ATOM 77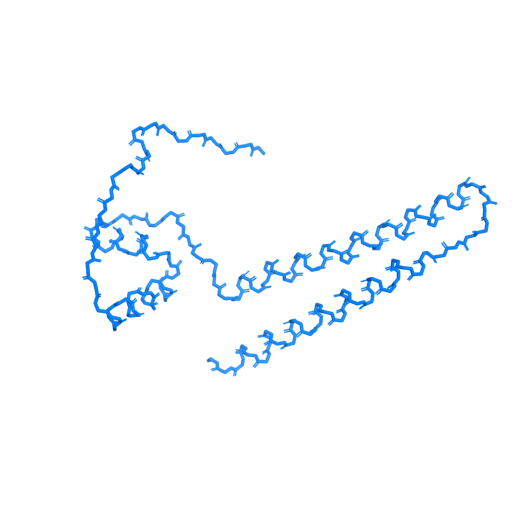5 O O . LEU A 1 101 ? 17.504 3.093 -11.566 1.00 91.00 101 LEU A O 1
ATOM 779 N N . MET A 1 102 ? 19.527 3.447 -12.477 1.00 90.44 102 MET A N 1
ATOM 780 C CA . MET A 1 102 ? 20.234 2.560 -11.546 1.00 90.44 102 MET A CA 1
ATOM 781 C C . MET A 1 102 ? 20.113 3.065 -10.107 1.00 90.44 102 MET A C 1
ATOM 783 O O . MET A 1 102 ? 19.679 2.319 -9.229 1.00 90.44 102 MET A O 1
ATOM 787 N N . THR A 1 103 ? 20.421 4.342 -9.875 1.00 93.38 103 THR A N 1
ATOM 788 C CA . THR A 1 103 ? 20.319 4.978 -8.553 1.00 93.38 103 THR A CA 1
ATOM 789 C C . THR A 1 103 ? 18.890 4.901 -8.014 1.00 93.38 103 THR A C 1
ATOM 791 O O . THR A 1 103 ? 18.676 4.470 -6.880 1.00 93.38 103 THR A O 1
ATOM 794 N N . ALA A 1 104 ? 17.894 5.229 -8.841 1.00 92.12 104 ALA A N 1
ATOM 795 C CA . ALA A 1 104 ? 16.485 5.146 -8.468 1.00 92.12 104 ALA A CA 1
ATOM 796 C C . ALA A 1 104 ? 16.049 3.707 -8.140 1.00 92.12 104 ALA A C 1
ATOM 798 O O . ALA A 1 104 ? 15.281 3.489 -7.202 1.00 92.12 104 ALA A O 1
ATOM 799 N N . THR A 1 105 ? 16.547 2.713 -8.881 1.00 93.81 105 THR A N 1
ATOM 800 C CA . THR A 1 105 ? 16.264 1.289 -8.637 1.00 93.81 105 THR A CA 1
ATOM 801 C C . THR A 1 105 ? 16.867 0.819 -7.316 1.00 93.81 105 THR A C 1
ATOM 803 O O . THR A 1 105 ? 16.171 0.187 -6.521 1.00 93.81 105 THR A O 1
ATOM 806 N N . LEU A 1 106 ? 18.127 1.172 -7.040 1.00 93.44 106 LEU A N 1
ATOM 807 C CA . LEU A 1 106 ? 18.801 0.841 -5.781 1.00 93.44 106 LEU A CA 1
ATOM 808 C C . LEU A 1 106 ? 18.094 1.477 -4.580 1.00 93.44 106 LEU A C 1
ATOM 810 O O . LEU A 1 106 ? 17.836 0.800 -3.585 1.00 93.44 106 LEU A O 1
ATOM 814 N N . TYR A 1 107 ? 17.709 2.749 -4.691 1.00 93.81 107 TYR A N 1
ATOM 815 C CA . TYR A 1 107 ? 16.961 3.438 -3.641 1.00 93.81 107 TYR A CA 1
ATOM 816 C C . TYR A 1 107 ? 15.586 2.800 -3.393 1.00 93.81 107 TYR A C 1
ATOM 818 O O . TYR A 1 107 ? 15.180 2.596 -2.244 1.00 93.81 107 TYR A O 1
ATOM 826 N N . ALA A 1 108 ? 14.867 2.434 -4.459 1.00 91.88 108 ALA A N 1
ATOM 827 C CA . ALA A 1 108 ? 13.583 1.751 -4.344 1.00 91.88 108 ALA A CA 1
ATOM 828 C C . ALA A 1 108 ? 13.723 0.365 -3.683 1.00 91.88 108 ALA A C 1
ATOM 830 O O . ALA A 1 108 ? 12.911 0.023 -2.82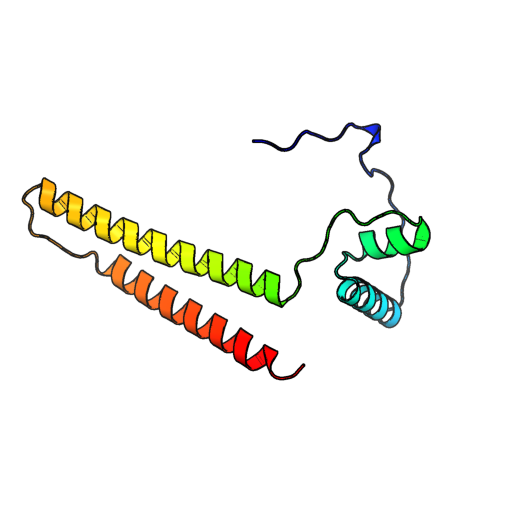4 1.00 91.88 108 ALA A O 1
ATOM 831 N N . LEU A 1 109 ? 14.779 -0.394 -4.004 1.00 94.12 109 LEU A N 1
ATOM 832 C CA . LEU A 1 109 ? 15.094 -1.676 -3.358 1.00 94.12 109 LEU A CA 1
ATOM 833 C C . LEU A 1 109 ? 15.392 -1.519 -1.863 1.00 94.12 109 LEU A C 1
ATOM 835 O O . LEU A 1 109 ? 14.850 -2.262 -1.045 1.00 94.12 109 LEU A O 1
ATOM 839 N N . GLN A 1 110 ? 16.217 -0.537 -1.492 1.00 93.19 110 GLN A N 1
ATOM 840 C CA . GLN A 1 110 ? 16.514 -0.238 -0.087 1.00 93.19 110 GLN A CA 1
ATOM 841 C C . GLN A 1 110 ? 15.252 0.162 0.682 1.00 93.19 110 GLN A C 1
ATOM 843 O O . GLN A 1 110 ? 15.036 -0.292 1.807 1.00 93.19 110 GLN A O 1
ATOM 848 N N . THR A 1 111 ? 14.397 0.975 0.059 1.00 92.69 111 THR A N 1
ATOM 849 C CA . THR A 1 111 ? 13.121 1.403 0.640 1.00 92.69 111 THR A CA 1
ATOM 850 C C . THR A 1 111 ? 12.200 0.210 0.884 1.00 92.69 111 THR A C 1
ATOM 852 O O . THR A 1 111 ? 11.714 0.044 2.003 1.00 92.69 111 THR A O 1
ATOM 855 N N . LEU A 1 112 ? 12.027 -0.659 -0.118 1.00 92.94 112 LEU A N 1
ATOM 856 C CA . LEU A 1 112 ? 11.216 -1.869 0.007 1.00 92.94 112 LEU A CA 1
ATOM 857 C C . LEU A 1 112 ? 11.756 -2.794 1.102 1.00 92.94 112 LEU A C 1
ATOM 859 O O . LEU A 1 112 ? 10.995 -3.232 1.960 1.00 92.94 112 LEU A O 1
ATOM 863 N N . SER A 1 113 ? 13.069 -3.039 1.129 1.00 91.12 113 SER A N 1
ATOM 864 C CA . SER A 1 113 ? 13.710 -3.862 2.163 1.00 91.12 113 SER A CA 1
ATOM 865 C C . SER A 1 113 ? 13.454 -3.310 3.570 1.00 91.12 113 SER A C 1
ATOM 867 O O . SER A 1 113 ? 12.998 -4.035 4.456 1.00 91.12 113 SER A O 1
ATOM 869 N N . LYS A 1 114 ? 13.640 -1.998 3.768 1.00 90.94 114 LYS A N 1
ATOM 870 C CA . LYS A 1 114 ? 13.373 -1.325 5.048 1.00 90.94 114 LYS A CA 1
ATOM 871 C C . LYS A 1 114 ? 11.905 -1.442 5.468 1.00 90.94 114 LYS A C 1
ATOM 873 O O . LYS A 1 114 ? 11.620 -1.680 6.642 1.00 90.94 114 LYS A O 1
ATOM 878 N N . ASN A 1 115 ? 10.978 -1.277 4.527 1.00 89.31 115 ASN A N 1
ATOM 879 C CA . ASN A 1 115 ? 9.547 -1.374 4.799 1.00 89.31 115 ASN A CA 1
ATOM 880 C C . ASN A 1 115 ? 9.134 -2.807 5.151 1.00 89.31 115 ASN A C 1
ATOM 882 O O . ASN A 1 115 ? 8.407 -3.003 6.125 1.00 89.31 115 ASN A O 1
ATOM 886 N N . LEU A 1 116 ? 9.641 -3.806 4.425 1.00 88.06 116 LEU A N 1
ATOM 887 C CA . LEU A 1 116 ? 9.410 -5.218 4.731 1.00 88.06 116 LEU A CA 1
ATOM 888 C C . LEU A 1 116 ? 9.970 -5.593 6.104 1.00 88.06 116 LEU A C 1
ATOM 890 O O . LEU A 1 116 ? 9.244 -6.177 6.903 1.00 88.06 116 LEU A O 1
ATOM 894 N N . LEU A 1 117 ? 11.206 -5.191 6.419 1.00 87.62 117 LEU A N 1
ATOM 895 C CA . LEU A 1 117 ? 11.808 -5.418 7.736 1.00 87.62 117 LEU A CA 1
ATOM 896 C C . LEU A 1 117 ? 10.949 -4.828 8.854 1.00 87.62 117 LEU A C 1
ATOM 898 O O . LEU A 1 117 ? 10.623 -5.539 9.796 1.00 87.62 117 LEU A O 1
ATOM 902 N N . LYS A 1 118 ? 10.501 -3.574 8.719 1.00 85.56 118 LYS A N 1
ATOM 903 C CA . LYS A 1 118 ? 9.617 -2.934 9.705 1.00 85.56 118 LYS A CA 1
ATOM 904 C C . LYS A 1 118 ? 8.321 -3.721 9.918 1.00 85.56 118 LYS A C 1
ATOM 906 O O . LYS A 1 118 ? 7.821 -3.796 11.037 1.00 85.56 118 LYS A O 1
ATOM 911 N N . HIS A 1 119 ? 7.749 -4.282 8.856 1.00 81.50 119 HIS A N 1
ATOM 912 C CA . HIS A 1 119 ? 6.527 -5.074 8.957 1.00 81.50 119 HIS A CA 1
A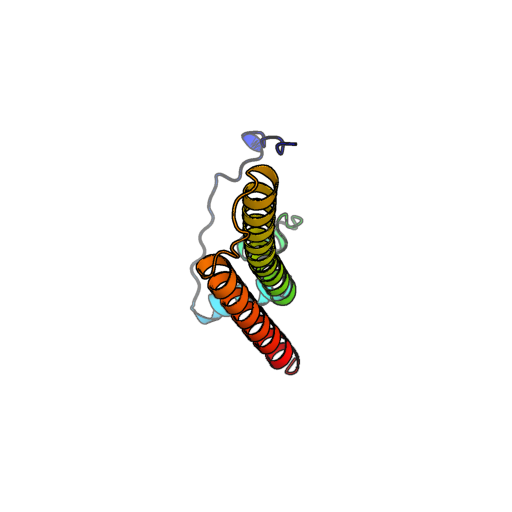TOM 913 C C . HIS A 1 119 ? 6.766 -6.458 9.579 1.00 81.50 119 HIS A C 1
ATOM 915 O O . HIS A 1 119 ? 5.940 -6.897 10.374 1.00 81.50 119 HIS A O 1
ATOM 921 N N . LEU A 1 120 ? 7.898 -7.103 9.291 1.00 78.56 120 LEU A N 1
ATOM 922 C CA . LEU A 1 120 ? 8.276 -8.394 9.877 1.00 78.56 120 LEU A CA 1
ATOM 923 C C . LEU A 1 120 ? 8.654 -8.276 11.362 1.00 78.56 120 LEU A C 1
ATOM 925 O O . LEU A 1 120 ? 8.243 -9.110 12.160 1.00 78.56 120 LEU A O 1
ATOM 929 N N . THR A 1 121 ? 9.374 -7.222 11.763 1.00 76.62 121 THR A N 1
ATOM 930 C CA . THR A 1 121 ? 9.757 -7.009 13.171 1.00 76.62 121 THR A CA 1
ATOM 931 C C . THR A 1 121 ? 8.568 -6.625 14.046 1.00 76.62 121 THR A C 1
ATOM 933 O O . THR A 1 121 ? 8.504 -7.017 15.206 1.00 76.62 121 THR A O 1
ATOM 936 N N . ASN A 1 122 ? 7.603 -5.880 13.496 1.00 66.19 122 ASN A N 1
ATOM 937 C CA . ASN A 1 122 ? 6.412 -5.456 14.236 1.00 66.19 122 ASN A CA 1
ATOM 938 C C . ASN A 1 122 ? 5.311 -6.530 14.273 1.00 66.19 122 ASN A C 1
ATOM 940 O O . ASN A 1 122 ? 4.419 -6.439 15.108 1.00 66.19 122 ASN A O 1
ATOM 944 N N . GLY A 1 123 ? 5.358 -7.532 13.388 1.00 54.91 123 GLY A N 1
ATOM 945 C CA . GLY A 1 123 ? 4.440 -8.678 13.391 1.00 54.91 123 GLY A CA 1
ATOM 946 C C . GLY A 1 123 ? 4.801 -9.785 14.390 1.00 54.91 123 GLY A C 1
ATOM 947 O O . GLY A 1 123 ? 4.030 -10.720 14.544 1.00 54.91 123 GLY A O 1
ATOM 948 N N . SER A 1 124 ? 5.950 -9.690 15.073 1.00 43.22 124 SER A N 1
ATOM 949 C CA . SER A 1 124 ? 6.428 -10.682 16.056 1.00 43.22 124 SER A CA 1
ATOM 950 C C . SER A 1 124 ? 5.986 -10.398 17.504 1.00 43.22 124 SER A C 1
ATOM 952 O O . SER A 1 124 ? 6.415 -11.102 18.414 1.00 43.22 124 SER A O 1
ATOM 954 N N . GLN A 1 125 ? 5.189 -9.351 17.738 1.00 38.81 125 GLN A N 1
ATOM 955 C CA . GLN A 1 125 ? 4.737 -8.910 19.072 1.00 38.81 125 GLN A CA 1
ATOM 956 C C . GLN A 1 125 ? 3.214 -9.075 19.265 1.00 38.81 125 GLN A C 1
ATOM 958 O O . GLN A 1 125 ? 2.618 -8.365 20.073 1.00 38.81 125 GLN A O 1
ATOM 963 N N . GLY A 1 126 ? 2.577 -9.953 18.483 1.00 38.56 126 GLY A N 1
ATOM 964 C CA . GLY A 1 126 ? 1.145 -10.264 18.558 1.00 38.56 126 GLY A CA 1
ATOM 965 C C . GLY A 1 126 ? 0.899 -11.690 19.010 1.00 38.56 126 GLY A C 1
ATOM 966 O O . GLY A 1 126 ? 1.632 -12.575 18.516 1.00 38.56 126 GLY A O 1
#

Sequence (126 aa):
MPRPRKHHTDRRTKRVELRLTEAEEAALVRQAADDGLSVSDFIRKAALGKKPVVRKATPERAAFIKGLAELGKIGSNVNQIAKALNTDLAAHQQISVPSELMTATLYALQTLSKNLLKHLTNGSQG

Secondary structure (DSSP, 8-state):
-PPPPPPGGGS----------HHHHHHHHHHHHHTTB-HHHHHHHHHH-PPPS-BPPPHHHHHHHHHHHHHHHHHHHHHHHHHHHHHHHHTTPPP---HHHHHHHHHHHHHHHHHHHHHHHHTT--

Radius of gyration: 23.6 Å; chains: 1; bounding box: 61×22×58 Å